Protein AF-A0AB34SQZ0-F1 (afdb_monomer)

Nearest PDB structures (foldseek):
  8bqs-assembly1_BV  TM=3.262E-01  e=9.640E+00  Tetrahymena thermophila SB210

Organism: Xanthomonas campestris pv. phaseoli (NCBI:txid317013)

Sequence (83 aa):
HTLGIACLLAVAIGAGYDIWHLVYTSIVRLESPLYARLALAKIHDPNELGSRVVLEVAGALAGVVVGWKLFSSGSWENDPPSA

Solvent-accessible surface area (backbone atoms only — not comparable to full-atom values): 4901 Å² total; per-residue (Å²): 112,68,68,61,53,50,43,53,53,34,29,50,72,59,21,35,68,53,47,50,51,51,49,51,56,55,62,72,47,74,81,48,85,67,46,66,58,46,64,63,42,60,85,52,64,91,76,41,59,70,61,47,34,53,50,28,39,52,48,25,49,51,49,48,53,50,50,47,59,67,58,63,71,69,74,85,79,77,78,77,83,92,124

Secondary structure (DSSP, 8-state):
-HHHHHHHHHHHHHTHHHHHHHHHHHHHHTTSTHHHHHHHHTTS-TT-HHHHHHHHHHHHHHHHHHHHHHHHTT----PPP--

Radius of gyration: 20.49 Å; Cα contacts (8 Å, |Δi|>4): 30; chains: 1; bounding box: 57×18×58 Å

pLDDT: mean 76.9, std 15.74, range [49.75, 95.94]

Mean predicted aligned error: 11.45 Å

Foldseek 3Di:
DVLVVQLVVLLCVQQVVLVVVVVCCVPVVPPDPVVVVVVVVVVPPPPCSVVSSVVSSVVSNVVSVVVCVVVVVPPPPPDPDDD

Structure (mmCIF, N/CA/C/O backbone):
data_AF-A0AB34SQZ0-F1
#
_entry.id   AF-A0AB34SQZ0-F1
#
loop_
_atom_site.group_PDB
_atom_site.id
_atom_site.type_symbol
_atom_site.label_atom_id
_atom_site.label_alt_id
_atom_site.label_comp_id
_atom_site.label_asym_id
_atom_site.label_entity_id
_atom_site.label_seq_id
_atom_site.pdbx_PDB_ins_code
_atom_site.Cartn_x
_atom_site.Cartn_y
_atom_site.Cartn_z
_atom_site.occupancy
_atom_site.B_iso_or_equiv
_atom_site.auth_seq_id
_atom_site.auth_comp_id
_atom_site.auth_asym_id
_atom_site.auth_atom_id
_atom_site.pdbx_PDB_model_num
ATOM 1 N N . HIS A 1 1 ? 18.324 -4.348 -3.038 1.00 68.88 1 HIS A N 1
ATOM 2 C CA . HIS A 1 1 ? 17.851 -3.289 -2.117 1.00 68.88 1 HIS A CA 1
ATOM 3 C C . HIS A 1 1 ? 16.834 -2.343 -2.763 1.00 68.88 1 HIS A C 1
ATOM 5 O O . HIS A 1 1 ? 15.776 -2.151 -2.181 1.00 68.88 1 HIS A O 1
ATOM 11 N N . T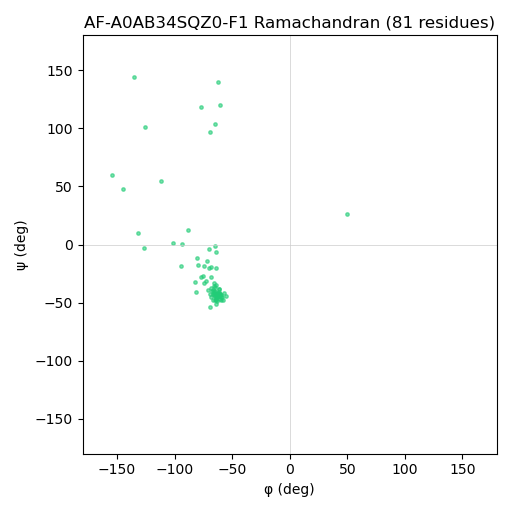HR A 1 2 ? 17.077 -1.821 -3.971 1.00 84.69 2 THR A N 1
ATOM 12 C CA . THR A 1 2 ? 16.207 -0.827 -4.642 1.00 84.69 2 THR A CA 1
ATOM 13 C C . THR A 1 2 ? 14.755 -1.275 -4.848 1.00 84.69 2 THR A C 1
ATOM 15 O O . THR A 1 2 ? 13.842 -0.507 -4.571 1.00 84.69 2 THR A O 1
ATOM 18 N N . LEU A 1 3 ? 14.519 -2.533 -5.243 1.00 83.75 3 LEU A N 1
ATOM 19 C CA . LEU A 1 3 ? 13.159 -3.061 -5.441 1.00 83.75 3 LEU A CA 1
ATOM 20 C C . LEU A 1 3 ? 12.356 -3.135 -4.130 1.00 83.75 3 LEU A C 1
ATOM 22 O O . LEU A 1 3 ? 11.163 -2.858 -4.114 1.00 83.75 3 LEU A O 1
ATOM 26 N N . GLY A 1 4 ? 13.026 -3.447 -3.017 1.00 86.19 4 GLY A N 1
ATOM 27 C CA . GLY A 1 4 ? 12.395 -3.448 -1.696 1.00 86.19 4 GLY A CA 1
ATOM 28 C C . GLY A 1 4 ? 11.963 -2.045 -1.276 1.00 86.19 4 GLY A C 1
ATOM 29 O O . GLY A 1 4 ? 10.847 -1.865 -0.804 1.00 86.19 4 GLY A O 1
ATOM 30 N N . ILE A 1 5 ? 12.808 -1.040 -1.526 1.00 91.75 5 ILE A N 1
ATOM 31 C CA . ILE A 1 5 ? 12.477 0.369 -1.263 1.00 91.75 5 ILE A CA 1
ATOM 32 C C . ILE A 1 5 ? 11.317 0.826 -2.159 1.00 91.75 5 ILE A C 1
ATOM 34 O O . ILE A 1 5 ? 10.410 1.495 -1.674 1.00 91.75 5 ILE A O 1
ATOM 38 N N . ALA A 1 6 ? 11.297 0.415 -3.431 1.00 89.31 6 ALA A N 1
ATOM 39 C CA . ALA A 1 6 ? 10.194 0.708 -4.344 1.00 89.31 6 ALA A CA 1
ATOM 40 C C . ALA A 1 6 ? 8.864 0.105 -3.858 1.00 89.31 6 ALA A C 1
ATOM 42 O O . ALA A 1 6 ? 7.859 0.808 -3.842 1.00 89.31 6 ALA A O 1
ATOM 43 N N . CYS A 1 7 ? 8.859 -1.149 -3.388 1.00 90.19 7 CYS A N 1
ATOM 44 C CA . CYS A 1 7 ? 7.678 -1.754 -2.763 1.00 90.19 7 CYS A CA 1
ATOM 45 C C . CYS A 1 7 ? 7.226 -0.999 -1.509 1.00 90.19 7 CYS A C 1
ATOM 47 O O . CYS A 1 7 ? 6.039 -0.716 -1.371 1.00 90.19 7 CYS A O 1
ATOM 49 N N . LEU A 1 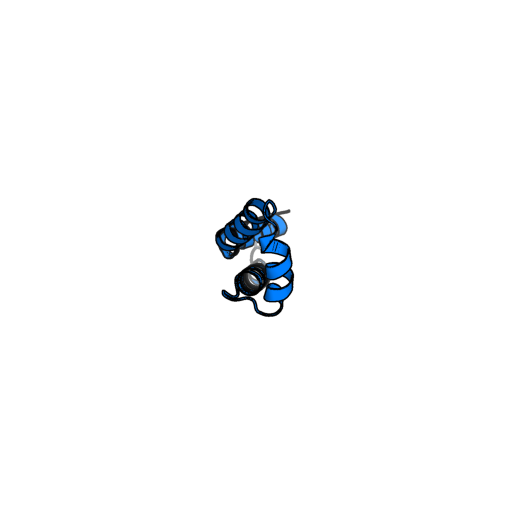8 ? 8.151 -0.651 -0.606 1.00 92.75 8 LEU A N 1
ATOM 50 C CA . LEU A 1 8 ? 7.812 0.078 0.619 1.00 92.75 8 LEU A CA 1
ATOM 51 C C . LEU A 1 8 ? 7.207 1.452 0.310 1.00 92.75 8 LEU A C 1
ATOM 53 O O . LEU A 1 8 ? 6.195 1.811 0.904 1.00 92.75 8 LEU A O 1
ATOM 57 N N . LEU A 1 9 ? 7.780 2.193 -0.642 1.00 93.88 9 LEU A N 1
ATOM 58 C CA . LEU A 1 9 ? 7.248 3.488 -1.068 1.00 93.88 9 LEU A CA 1
ATOM 59 C C . LEU A 1 9 ? 5.894 3.350 -1.771 1.00 93.88 9 LEU A C 1
ATOM 61 O O . LEU A 1 9 ? 4.982 4.119 -1.479 1.00 93.88 9 LEU A O 1
ATOM 65 N N . ALA A 1 10 ? 5.736 2.360 -2.651 1.00 93.00 10 ALA A N 1
ATOM 66 C CA . ALA A 1 10 ? 4.476 2.122 -3.348 1.00 93.00 10 ALA A CA 1
ATOM 67 C C . ALA A 1 10 ? 3.339 1.788 -2.374 1.00 93.00 10 ALA A C 1
ATOM 69 O O . ALA A 1 10 ? 2.248 2.334 -2.503 1.00 93.00 10 ALA A O 1
ATOM 70 N N . VAL A 1 11 ? 3.596 0.948 -1.367 1.00 94.06 11 VAL A N 1
ATOM 71 C CA . VAL A 1 11 ? 2.610 0.622 -0.326 1.00 94.06 11 VAL A CA 1
ATOM 72 C C . VAL A 1 11 ? 2.350 1.820 0.587 1.00 94.06 11 VAL A C 1
ATOM 74 O O . VAL A 1 11 ? 1.197 2.103 0.897 1.00 94.06 11 VAL A O 1
ATOM 77 N N . ALA A 1 12 ? 3.388 2.557 0.993 1.00 93.94 12 ALA A N 1
ATOM 78 C CA . ALA A 1 12 ? 3.226 3.729 1.852 1.00 93.94 12 ALA A CA 1
ATOM 79 C C . ALA A 1 12 ? 2.363 4.820 1.197 1.00 93.94 12 ALA A C 1
ATOM 81 O O . ALA A 1 12 ? 1.546 5.438 1.872 1.00 93.94 12 ALA A O 1
ATOM 82 N N . ILE A 1 13 ? 2.514 5.035 -0.112 1.00 93.50 13 ILE A N 1
ATOM 83 C CA . ILE A 1 13 ? 1.730 6.027 -0.859 1.00 93.50 13 ILE A CA 1
ATOM 84 C C . ILE A 1 13 ? 0.351 5.471 -1.238 1.00 93.50 13 ILE A C 1
ATOM 86 O O . ILE A 1 13 ? -0.637 6.192 -1.151 1.00 93.50 13 ILE A O 1
ATOM 90 N N . GLY A 1 14 ? 0.278 4.203 -1.655 1.00 88.88 14 GLY A N 1
ATOM 91 C CA . GLY A 1 14 ? -0.940 3.593 -2.195 1.00 88.88 14 GLY A CA 1
ATOM 92 C C . GLY A 1 14 ? -1.932 3.085 -1.150 1.00 88.88 14 GLY A C 1
ATOM 93 O O . GLY A 1 14 ? -3.125 3.145 -1.400 1.00 88.88 14 GLY A O 1
ATOM 94 N N . ALA A 1 15 ? -1.452 2.612 0.003 1.00 92.12 15 ALA A N 1
ATOM 95 C CA . ALA A 1 15 ? -2.280 2.028 1.064 1.00 92.12 15 ALA A CA 1
ATOM 96 C C . ALA A 1 15 ? -2.051 2.677 2.440 1.00 92.12 15 ALA A C 1
ATOM 98 O O . ALA A 1 15 ? -2.695 2.313 3.421 1.00 92.12 15 ALA A O 1
ATOM 99 N N . GLY A 1 16 ? -1.112 3.623 2.565 1.00 91.50 16 GLY A N 1
ATOM 100 C CA . GLY A 1 16 ? -0.704 4.162 3.866 1.00 91.50 16 GLY A CA 1
ATOM 101 C C . GLY A 1 16 ? -1.833 4.851 4.630 1.00 91.50 16 GLY A C 1
ATOM 102 O O . GLY A 1 16 ? -1.932 4.684 5.844 1.00 91.50 16 GLY A O 1
ATOM 103 N N . TYR A 1 17 ? -2.705 5.581 3.930 1.00 91.62 17 TYR A N 1
ATOM 104 C CA . TYR A 1 17 ? -3.845 6.262 4.547 1.00 91.62 17 TYR A CA 1
ATOM 105 C C . TYR A 1 17 ? -4.847 5.268 5.149 1.00 91.62 17 TYR A C 1
ATOM 107 O O . TYR A 1 17 ? -5.213 5.388 6.321 1.00 91.62 17 TYR A O 1
ATOM 115 N N . ASP A 1 18 ? -5.225 4.240 4.393 1.00 88.56 18 ASP A N 1
ATOM 116 C CA . ASP A 1 18 ? -6.196 3.250 4.853 1.00 88.56 18 ASP A CA 1
ATOM 117 C C . ASP A 1 18 ? -5.595 2.290 5.887 1.00 88.56 18 ASP A C 1
ATOM 119 O O . ASP A 1 18 ? -6.268 1.936 6.857 1.00 88.56 18 ASP A O 1
ATOM 123 N N . ILE A 1 19 ? -4.303 1.954 5.781 1.00 90.06 19 ILE A N 1
ATOM 124 C CA . ILE A 1 19 ? -3.564 1.232 6.829 1.00 90.06 19 ILE A CA 1
ATOM 125 C C . ILE A 1 19 ? -3.566 2.038 8.130 1.00 90.06 19 ILE A C 1
ATOM 127 O O . ILE A 1 19 ? -3.832 1.483 9.196 1.00 90.06 19 ILE A O 1
ATOM 131 N N . TRP A 1 20 ? -3.308 3.345 8.066 1.00 89.31 20 TRP A N 1
ATOM 132 C CA . TRP A 1 20 ? -3.323 4.221 9.239 1.00 89.31 20 TRP A CA 1
ATOM 133 C C . TRP A 1 20 ? -4.712 4.275 9.885 1.00 89.31 20 TRP A C 1
ATOM 135 O O . TRP A 1 20 ? -4.847 4.142 11.103 1.00 89.31 20 TRP A O 1
ATOM 145 N N . HIS A 1 21 ? -5.763 4.359 9.069 1.00 86.69 21 HIS A N 1
ATOM 146 C CA . HIS A 1 21 ? -7.151 4.297 9.523 1.00 86.69 21 HIS A CA 1
ATOM 147 C C . HIS A 1 21 ? -7.485 2.940 10.177 1.00 86.69 21 HIS A C 1
ATOM 149 O O . HIS A 1 21 ? -8.122 2.876 11.236 1.00 86.69 21 HIS A O 1
ATOM 155 N N . LEU A 1 22 ? -7.013 1.837 9.595 1.00 84.31 22 LEU A N 1
ATOM 156 C CA . LEU A 1 22 ? -7.197 0.482 10.119 1.00 84.31 22 LEU A CA 1
ATOM 157 C C . LEU A 1 22 ? -6.462 0.293 11.455 1.00 84.31 22 LEU A C 1
ATOM 159 O O . LEU A 1 22 ? -7.011 -0.297 12.389 1.00 84.31 22 LEU A O 1
ATOM 163 N N . VAL A 1 23 ? -5.256 0.846 11.594 1.00 84.44 23 VAL A N 1
ATOM 164 C CA . VAL A 1 23 ? -4.480 0.820 12.842 1.00 84.44 23 VAL A CA 1
ATOM 165 C C . VAL A 1 23 ? -5.162 1.641 13.933 1.00 84.44 23 VAL A C 1
ATOM 167 O O . VAL A 1 23 ? -5.363 1.122 15.031 1.00 84.44 23 VAL A O 1
ATOM 170 N N . TYR A 1 24 ? -5.590 2.874 13.643 1.00 80.25 24 TYR A N 1
ATOM 171 C CA . TYR A 1 24 ? -6.318 3.695 14.615 1.00 80.25 24 TYR A CA 1
ATOM 172 C C . TYR A 1 24 ? -7.582 3.017 15.108 1.00 80.25 24 TYR A C 1
ATOM 174 O O . TYR A 1 24 ? -7.825 2.942 16.311 1.00 80.25 24 TYR A O 1
ATOM 182 N N . THR A 1 25 ? -8.381 2.495 14.180 1.00 76.00 25 THR A N 1
ATOM 183 C CA . THR A 1 25 ? -9.605 1.790 14.548 1.00 76.00 25 THR A CA 1
ATOM 184 C C . THR A 1 25 ? -9.287 0.521 15.327 1.00 76.00 25 THR A C 1
ATOM 186 O O . THR A 1 25 ? -9.994 0.231 16.281 1.00 76.00 25 THR A O 1
ATOM 189 N N . SER A 1 26 ? -8.214 -0.204 15.008 1.00 71.06 26 SER A N 1
ATOM 190 C CA . SER A 1 26 ? -7.801 -1.390 15.765 1.00 71.06 26 SER A CA 1
ATOM 191 C C . SER A 1 26 ? -7.392 -1.049 17.199 1.00 71.06 26 SER A C 1
ATOM 193 O O . SER A 1 26 ? -7.948 -1.638 18.122 1.00 71.06 26 SER A O 1
ATOM 195 N N . ILE A 1 27 ? -6.496 -0.074 17.388 1.00 69.44 27 ILE A N 1
ATOM 196 C CA . ILE A 1 27 ? -5.939 0.314 18.694 1.00 69.44 27 ILE A CA 1
ATOM 197 C C . ILE A 1 27 ? -6.996 0.984 19.583 1.00 69.44 27 ILE A C 1
ATOM 199 O O . ILE A 1 27 ? -7.244 0.508 20.684 1.00 69.44 27 ILE A O 1
ATOM 203 N N . VAL A 1 28 ? -7.666 2.036 19.103 1.00 59.00 28 VAL A N 1
ATOM 204 C CA . VAL A 1 28 ? -8.569 2.876 19.925 1.00 59.00 28 VAL A CA 1
ATOM 205 C C . VAL A 1 28 ? -9.829 2.137 20.356 1.00 59.00 28 VAL A C 1
ATOM 207 O O . VAL A 1 28 ? -10.442 2.436 21.374 1.00 59.00 28 VAL A O 1
ATOM 210 N N . ARG A 1 29 ? -10.279 1.155 19.579 1.00 55.12 29 ARG A N 1
ATOM 211 C CA . ARG A 1 29 ? -11.494 0.431 19.948 1.00 55.12 29 ARG A CA 1
ATOM 212 C C . ARG A 1 29 ? -11.199 -0.641 21.026 1.00 55.12 29 ARG A C 1
ATOM 214 O O . ARG A 1 29 ? -12.170 -1.075 21.643 1.00 55.12 29 ARG A O 1
ATOM 221 N N . LEU A 1 30 ? -9.933 -1.077 21.264 1.00 52.66 30 LEU A N 1
ATOM 222 C CA . LEU A 1 30 ? -9.557 -2.330 22.001 1.00 52.66 30 LEU A CA 1
ATOM 223 C C . LEU A 1 30 ? -9.860 -2.262 23.505 1.00 52.66 30 LEU A C 1
ATOM 225 O O . LEU A 1 30 ? -9.750 -3.251 24.223 1.00 52.66 30 LEU A O 1
ATOM 229 N N . GLU A 1 31 ? -10.320 -1.101 23.944 1.00 52.94 31 GLU A N 1
ATOM 230 C CA . GLU A 1 31 ? -10.539 -0.695 25.321 1.00 52.94 31 GLU A CA 1
ATOM 231 C C . GLU A 1 31 ? -12.018 -0.765 25.760 1.00 52.94 31 GLU A C 1
ATOM 233 O O . GLU A 1 31 ? -12.317 -0.500 26.921 1.00 52.94 31 GLU A O 1
ATOM 238 N N . SER A 1 32 ? -12.966 -1.192 24.903 1.00 49.75 32 SER A N 1
ATOM 239 C CA . SER A 1 32 ? -14.386 -1.310 25.306 1.00 49.75 32 SER A CA 1
ATOM 240 C C . SER A 1 32 ? -15.098 -2.613 24.864 1.00 49.75 32 SER A C 1
ATOM 242 O O . SER A 1 32 ? -14.887 -3.100 23.751 1.00 49.75 32 SER A O 1
ATOM 244 N N . PRO A 1 33 ? -16.016 -3.181 25.687 1.00 53.62 33 PRO A N 1
ATOM 245 C CA . PRO A 1 33 ? -16.728 -4.457 25.448 1.00 53.62 33 PRO A CA 1
ATOM 246 C C . PRO A 1 33 ? -17.672 -4.461 24.227 1.00 53.62 33 PRO A C 1
ATOM 248 O O . PRO A 1 33 ? -18.265 -5.483 23.876 1.00 53.62 33 PRO A O 1
ATOM 251 N N . LEU A 1 34 ? -17.771 -3.333 23.525 1.00 55.47 34 LEU A N 1
ATOM 252 C CA . LEU A 1 34 ? -18.405 -3.187 22.218 1.00 55.47 34 LEU A CA 1
ATOM 253 C C . LEU A 1 34 ? -17.669 -3.998 21.126 1.00 55.47 34 LEU A C 1
ATOM 255 O O . LEU A 1 34 ? -18.259 -4.364 20.108 1.00 55.47 34 LEU A O 1
ATOM 259 N N . TYR A 1 35 ? -16.402 -4.359 21.361 1.00 53.47 35 TYR A N 1
ATOM 260 C CA . TYR A 1 35 ? -15.560 -5.065 20.397 1.00 53.47 35 TYR A CA 1
ATOM 261 C C . TYR A 1 35 ? -15.845 -6.553 20.208 1.00 53.47 35 TYR A C 1
ATOM 263 O O . TYR A 1 35 ? -15.615 -7.078 19.120 1.00 53.47 35 TYR A O 1
ATOM 271 N N . ALA A 1 36 ? -16.392 -7.232 21.218 1.00 57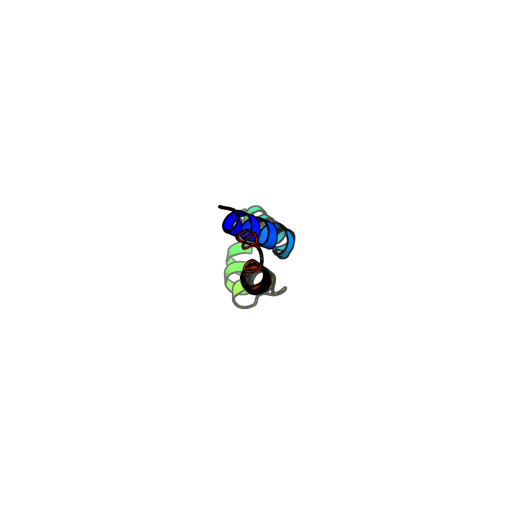.72 36 ALA A N 1
ATOM 272 C C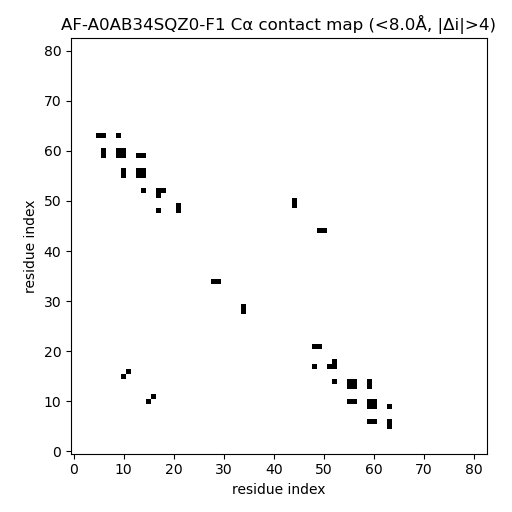A . ALA A 1 36 ? -16.846 -8.614 21.066 1.00 57.72 36 ALA A CA 1
ATOM 273 C C . ALA A 1 36 ? -18.011 -8.703 20.061 1.00 57.72 36 ALA A C 1
ATOM 275 O O . ALA A 1 36 ? -18.089 -9.629 19.257 1.00 57.72 36 ALA A O 1
ATOM 276 N N . ARG A 1 37 ? -18.877 -7.680 20.033 1.00 55.16 37 ARG A N 1
ATOM 277 C CA . ARG A 1 37 ? -19.966 -7.557 19.050 1.00 55.16 37 ARG A CA 1
ATOM 278 C C . ARG A 1 37 ? -19.448 -7.201 17.663 1.00 55.16 37 ARG A C 1
ATOM 280 O O . ARG A 1 37 ? -20.012 -7.636 16.668 1.00 55.16 37 ARG A O 1
ATOM 287 N N . LEU A 1 38 ? -18.351 -6.455 17.594 1.00 54.69 38 LEU A N 1
ATOM 288 C CA . LEU A 1 38 ? -17.723 -6.105 16.332 1.00 54.69 38 LEU A CA 1
ATOM 289 C C . LEU A 1 38 ? -16.907 -7.260 15.722 1.00 54.69 38 LEU A C 1
ATOM 291 O O . LEU A 1 38 ? -16.806 -7.350 14.507 1.00 54.69 38 LEU A O 1
ATOM 295 N N . ALA A 1 39 ? -16.372 -8.173 16.538 1.00 55.12 39 ALA A N 1
ATOM 296 C CA . ALA A 1 39 ? -15.805 -9.435 16.062 1.00 55.12 39 ALA A CA 1
ATOM 297 C C . ALA A 1 39 ? -16.880 -10.350 15.442 1.00 55.12 39 ALA A C 1
ATOM 299 O O . ALA A 1 39 ? -16.598 -11.013 14.449 1.00 55.12 39 ALA A O 1
ATOM 300 N N . LEU A 1 40 ? -18.122 -10.319 15.952 1.00 55.25 40 LEU A N 1
ATOM 301 C CA . LEU A 1 40 ? -19.278 -10.925 15.272 1.00 55.25 40 LEU A CA 1
ATOM 302 C C . LEU A 1 40 ? -19.691 -10.139 14.014 1.00 55.25 40 LEU A C 1
ATOM 304 O O . LEU A 1 40 ? -20.020 -10.742 12.997 1.00 55.25 40 LEU A O 1
ATOM 308 N N . ALA A 1 41 ? -19.646 -8.804 14.055 1.00 51.59 41 ALA A N 1
ATOM 309 C CA . ALA A 1 41 ? -19.977 -7.961 12.906 1.00 51.59 41 ALA A CA 1
ATOM 310 C C . ALA A 1 41 ? -18.933 -8.030 11.781 1.00 51.59 41 ALA A C 1
ATOM 312 O O . ALA A 1 41 ? -19.277 -7.739 10.650 1.00 51.59 41 ALA A O 1
ATOM 313 N N . LYS A 1 42 ? -17.694 -8.466 12.047 1.00 52.66 42 LYS A N 1
ATOM 314 C CA . LYS A 1 42 ? -16.632 -8.670 11.042 1.00 52.66 42 LYS A CA 1
ATOM 315 C C . LYS A 1 42 ? -16.931 -9.752 9.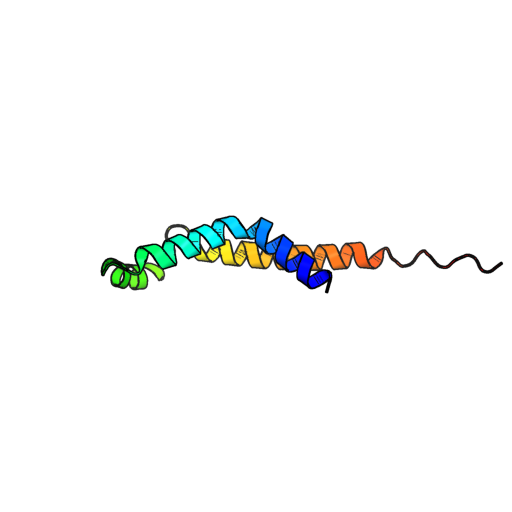995 1.00 52.66 42 LYS A C 1
ATOM 317 O O . LYS A 1 42 ? -16.168 -9.871 9.044 1.00 52.66 42 LYS A O 1
ATOM 322 N N . ILE A 1 43 ? -18.029 -10.504 10.118 1.00 56.09 43 ILE A N 1
ATOM 323 C CA . ILE A 1 43 ? -18.571 -11.298 8.998 1.00 56.09 43 ILE A CA 1
ATOM 324 C C . ILE A 1 43 ? -19.129 -10.371 7.891 1.00 56.09 43 ILE A C 1
ATOM 326 O O . ILE A 1 43 ? -19.243 -10.775 6.738 1.00 56.09 43 ILE A O 1
ATOM 330 N N . HIS A 1 44 ? -19.414 -9.106 8.211 1.00 61.22 44 HIS A N 1
ATOM 331 C CA . HIS A 1 44 ? -19.830 -8.062 7.281 1.00 61.22 44 HIS A CA 1
ATOM 332 C C . HIS A 1 44 ? -18.900 -6.847 7.437 1.00 61.22 44 HIS A C 1
ATOM 334 O O . HIS A 1 44 ? -19.024 -6.099 8.400 1.00 61.22 44 HIS A O 1
ATOM 340 N N . ASP A 1 45 ? -17.929 -6.665 6.534 1.00 64.94 45 ASP A N 1
ATOM 341 C CA . ASP A 1 45 ? -17.053 -5.482 6.511 1.00 64.94 45 ASP A CA 1
ATOM 342 C C . ASP A 1 45 ? -17.885 -4.249 6.085 1.00 64.94 45 ASP A C 1
ATOM 344 O O . ASP A 1 45 ? -18.118 -4.067 4.892 1.00 64.94 45 ASP A O 1
ATOM 348 N N . PRO A 1 46 ? -18.395 -3.404 7.009 1.00 58.41 46 PRO A N 1
ATOM 349 C CA . PRO A 1 46 ? -19.467 -2.447 6.702 1.00 58.41 46 PRO A CA 1
ATOM 350 C C . PRO A 1 46 ? -19.005 -1.281 5.823 1.00 58.41 46 PRO A C 1
ATOM 352 O O . PRO A 1 46 ? -19.825 -0.517 5.328 1.00 58.41 46 PRO A O 1
ATOM 355 N N . ASN A 1 47 ? -17.690 -1.109 5.699 1.00 65.62 47 ASN A N 1
ATOM 356 C CA . ASN A 1 47 ? -17.058 -0.041 4.935 1.00 65.62 47 ASN A CA 1
ATOM 357 C C . ASN A 1 47 ? -15.960 -0.584 4.007 1.00 65.62 47 ASN A C 1
ATOM 359 O O . ASN A 1 47 ? -15.163 0.193 3.488 1.00 65.62 47 ASN A O 1
ATOM 363 N N . GLU A 1 48 ? -15.882 -1.914 3.869 1.00 75.75 48 GLU A N 1
ATOM 364 C CA . GLU A 1 48 ? -14.862 -2.627 3.093 1.00 75.75 48 GLU A CA 1
ATOM 365 C C . GLU A 1 48 ? -13.425 -2.178 3.411 1.00 75.75 48 GLU A C 1
ATOM 367 O O . GLU A 1 48 ? -12.543 -2.262 2.561 1.00 75.75 48 GLU A O 1
ATOM 372 N N . LEU A 1 49 ? -13.172 -1.666 4.624 1.00 81.06 49 LEU A N 1
ATOM 373 C CA . LEU A 1 49 ? -11.910 -0.997 4.952 1.00 81.06 49 LEU A CA 1
ATOM 374 C C . LEU A 1 49 ? -10.756 -2.005 4.935 1.00 81.06 49 LEU A C 1
ATOM 376 O O . LEU A 1 49 ? -9.670 -1.710 4.444 1.00 81.06 49 LEU A O 1
ATOM 380 N N . GLY A 1 50 ? -11.000 -3.215 5.448 1.00 80.31 50 GLY A N 1
ATOM 381 C CA . GLY A 1 50 ? -10.009 -4.287 5.425 1.00 80.31 50 GLY A CA 1
ATOM 382 C C . GLY A 1 50 ? -9.761 -4.788 4.006 1.00 80.31 50 GLY A C 1
ATOM 383 O O . GLY A 1 50 ? -8.610 -4.931 3.593 1.00 80.31 50 GLY A O 1
ATOM 384 N N . SER A 1 51 ? -10.834 -5.000 3.242 1.00 85.25 51 SER A N 1
ATOM 385 C CA . SER A 1 51 ? -10.752 -5.414 1.838 1.00 85.25 51 SER A CA 1
ATOM 386 C C . SER A 1 51 ? -10.030 -4.383 0.968 1.00 85.25 51 SER A C 1
ATOM 388 O O . SER A 1 51 ? -9.196 -4.754 0.144 1.00 85.25 51 SER A O 1
ATOM 390 N N . ARG A 1 52 ? -10.294 -3.091 1.181 1.00 88.50 52 ARG A N 1
ATOM 391 C CA . ARG A 1 52 ? -9.673 -1.988 0.447 1.00 88.50 52 ARG A CA 1
ATOM 392 C C . ARG A 1 52 ? -8.170 -1.939 0.686 1.00 88.50 52 ARG A C 1
ATOM 394 O O . ARG A 1 52 ? -7.426 -1.986 -0.286 1.00 88.50 52 ARG A O 1
ATOM 401 N N . VAL A 1 53 ? -7.725 -1.999 1.943 1.00 90.25 53 VAL A N 1
ATOM 402 C CA . VAL A 1 53 ? -6.292 -2.072 2.276 1.00 90.25 53 VAL A CA 1
ATOM 403 C C . VAL A 1 53 ? -5.617 -3.258 1.581 1.00 90.25 53 VAL A C 1
ATOM 405 O O . VAL A 1 53 ? -4.534 -3.112 1.018 1.00 90.25 53 VAL A O 1
ATOM 408 N N . VAL A 1 54 ? -6.244 -4.441 1.587 1.00 90.19 54 VAL A N 1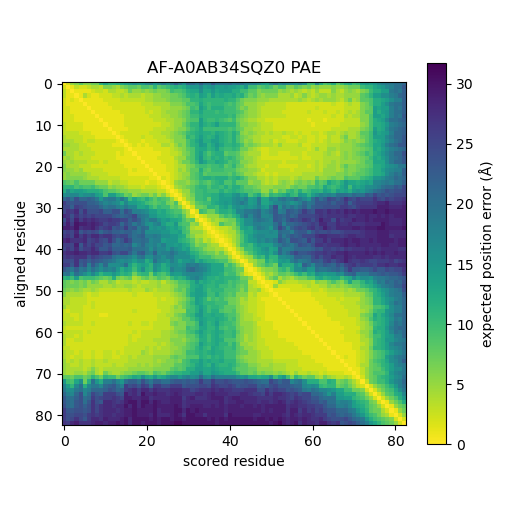
ATOM 409 C CA . VAL A 1 54 ? -5.684 -5.629 0.919 1.00 90.19 54 VAL A CA 1
ATOM 410 C C . VAL A 1 54 ? -5.555 -5.410 -0.590 1.00 90.19 54 VAL A C 1
ATOM 412 O O . VAL A 1 54 ? -4.513 -5.733 -1.163 1.00 90.19 54 VAL A O 1
ATOM 415 N N . LEU A 1 55 ? -6.580 -4.844 -1.232 1.00 92.62 55 LEU A N 1
ATOM 416 C CA . LEU A 1 55 ? -6.566 -4.546 -2.665 1.00 92.62 55 LEU A CA 1
ATOM 417 C C . LEU A 1 55 ? -5.544 -3.464 -3.024 1.00 92.62 55 LEU A C 1
ATOM 419 O O . LEU A 1 55 ? -4.854 -3.601 -4.031 1.00 92.62 55 LEU A O 1
ATOM 423 N N . GLU A 1 56 ? -5.399 -2.428 -2.204 1.00 93.56 56 GLU A N 1
ATOM 424 C CA . GLU A 1 56 ? -4.411 -1.365 -2.397 1.00 93.56 56 GLU A CA 1
ATOM 425 C C . GLU A 1 56 ? -2.984 -1.891 -2.256 1.00 93.56 56 GLU A C 1
ATOM 427 O O . GLU A 1 56 ? -2.135 -1.599 -3.096 1.00 93.56 56 GLU A O 1
ATOM 432 N N . VAL A 1 57 ? -2.713 -2.732 -1.251 1.00 93.38 57 VAL A N 1
ATOM 433 C CA . VAL A 1 57 ? -1.405 -3.383 -1.087 1.00 93.38 57 VAL A CA 1
ATOM 434 C C . VAL A 1 57 ? -1.121 -4.318 -2.262 1.00 93.38 57 VAL A C 1
ATOM 436 O O . VAL A 1 57 ? -0.036 -4.260 -2.843 1.00 93.38 57 VAL A O 1
ATOM 439 N N . ALA A 1 58 ? -2.084 -5.157 -2.653 1.00 94.06 58 ALA A N 1
ATOM 440 C CA . ALA A 1 58 ? -1.934 -6.050 -3.799 1.00 94.06 58 ALA A CA 1
ATOM 441 C C . ALA A 1 58 ? -1.699 -5.265 -5.101 1.00 94.06 58 ALA A C 1
ATOM 443 O O . ALA A 1 58 ? -0.809 -5.613 -5.878 1.00 94.06 58 ALA A O 1
ATOM 444 N N . GLY 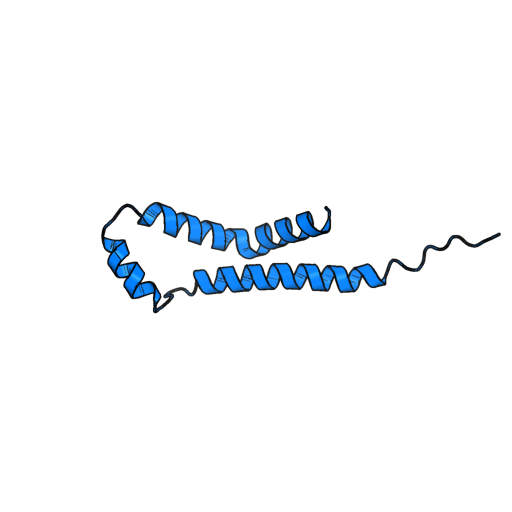A 1 59 ? -2.442 -4.176 -5.309 1.00 95.19 59 GLY A N 1
ATOM 445 C CA . GLY A 1 59 ? -2.290 -3.265 -6.439 1.00 95.19 59 GLY A CA 1
ATOM 446 C C . GLY A 1 59 ? -0.939 -2.550 -6.447 1.00 95.19 59 GLY A C 1
ATOM 447 O O . GLY A 1 59 ? -0.297 -2.487 -7.492 1.00 95.19 59 GLY A O 1
ATOM 448 N N . ALA A 1 60 ? -0.456 -2.082 -5.294 1.00 95.94 60 ALA A N 1
ATOM 449 C CA . ALA A 1 60 ? 0.854 -1.449 -5.158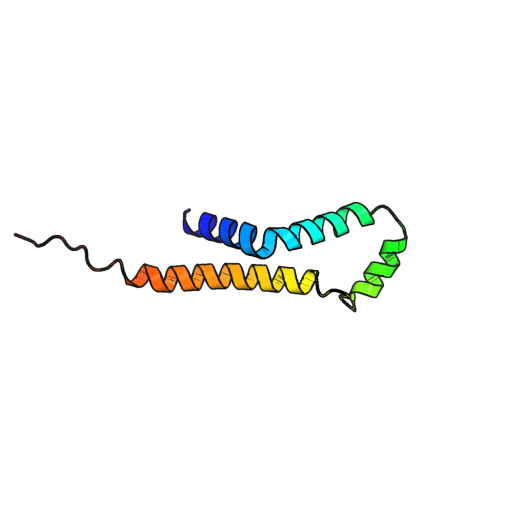 1.00 95.94 60 ALA A CA 1
ATOM 450 C C . ALA A 1 60 ? 1.991 -2.423 -5.503 1.00 95.94 60 ALA A C 1
ATOM 452 O O . ALA A 1 60 ? 2.890 -2.083 -6.273 1.00 95.94 60 ALA A O 1
ATOM 453 N N . LEU A 1 61 ? 1.926 -3.659 -4.997 1.00 93.56 61 LEU A N 1
ATOM 454 C CA . LEU A 1 61 ? 2.902 -4.703 -5.320 1.00 93.56 61 LEU A CA 1
ATOM 455 C C . LEU A 1 61 ? 2.853 -5.082 -6.804 1.00 93.56 61 LEU A C 1
ATOM 457 O O . LEU A 1 61 ? 3.896 -5.153 -7.457 1.00 93.56 61 LEU A O 1
ATOM 461 N N . ALA A 1 62 ? 1.653 -5.274 -7.357 1.00 94.62 62 ALA A N 1
ATOM 462 C CA . ALA A 1 62 ? 1.471 -5.556 -8.777 1.00 94.62 62 ALA A CA 1
ATOM 463 C C . ALA A 1 62 ? 2.018 -4.416 -9.651 1.00 94.62 62 ALA A C 1
ATOM 465 O O . ALA A 1 62 ? 2.736 -4.675 -10.616 1.00 94.62 62 ALA A O 1
ATOM 466 N N . GLY A 1 63 ? 1.757 -3.159 -9.283 1.00 93.88 63 GLY A N 1
ATOM 467 C CA . GLY A 1 63 ? 2.261 -1.974 -9.975 1.00 93.88 63 GLY A CA 1
ATOM 468 C C . GLY A 1 63 ? 3.788 -1.896 -9.987 1.00 93.88 63 GLY A C 1
ATOM 469 O O . GLY A 1 63 ? 4.375 -1.635 -11.036 1.00 93.88 63 GLY A O 1
ATOM 470 N N . VAL A 1 64 ? 4.447 -2.201 -8.864 1.00 93.88 64 VAL A N 1
ATOM 471 C CA . VAL A 1 64 ? 5.919 -2.250 -8.793 1.00 93.88 64 VAL A CA 1
ATOM 472 C C . VAL A 1 64 ? 6.484 -3.354 -9.685 1.00 93.88 64 VAL A C 1
ATOM 474 O O . VAL A 1 64 ? 7.449 -3.112 -10.408 1.00 93.88 64 VAL A O 1
ATOM 477 N N . VAL A 1 65 ? 5.882 -4.547 -9.688 1.00 92.31 65 VAL A N 1
ATOM 478 C CA . VAL A 1 65 ? 6.323 -5.663 -10.545 1.00 92.31 65 VAL A CA 1
ATOM 479 C C . VAL A 1 65 ? 6.139 -5.332 -12.027 1.00 92.31 65 VAL A C 1
ATOM 481 O O . VAL A 1 65 ? 7.042 -5.575 -12.828 1.00 92.31 65 VAL A O 1
ATOM 484 N N . VAL A 1 66 ? 4.995 -4.752 -12.400 1.00 93.50 66 VAL A N 1
ATOM 485 C CA . VAL A 1 66 ? 4.714 -4.335 -13.780 1.00 93.50 66 VAL A CA 1
ATOM 486 C C . VAL A 1 66 ? 5.675 -3.232 -14.216 1.00 93.50 66 VAL A C 1
ATOM 488 O O . VAL A 1 66 ? 6.290 -3.354 -15.273 1.00 93.50 66 VAL A O 1
ATOM 491 N N . GLY A 1 67 ? 5.868 -2.198 -13.394 1.00 90.62 67 GLY A N 1
ATOM 492 C CA . GLY A 1 67 ? 6.822 -1.123 -13.664 1.00 90.62 67 GLY A CA 1
ATOM 493 C C . GLY A 1 67 ? 8.247 -1.651 -13.810 1.00 90.62 67 GLY A C 1
ATOM 494 O O . GLY A 1 67 ? 8.931 -1.330 -14.777 1.00 90.62 67 GLY A O 1
ATOM 495 N N . TRP A 1 68 ? 8.679 -2.545 -12.920 1.00 90.12 68 TRP A N 1
ATOM 496 C CA . TRP A 1 68 ? 9.987 -3.181 -13.044 1.00 90.12 68 TRP A CA 1
ATOM 497 C C . TRP A 1 68 ? 10.122 -3.956 -14.357 1.00 90.12 68 TRP A C 1
ATOM 499 O O . TRP A 1 68 ? 11.098 -3.761 -15.074 1.00 90.12 68 TRP A O 1
ATOM 509 N N . LYS A 1 69 ? 9.133 -4.777 -14.724 1.00 89.38 69 LYS A N 1
ATOM 510 C CA . LYS A 1 69 ? 9.176 -5.558 -15.968 1.00 89.38 69 LYS A CA 1
ATOM 511 C C . LYS A 1 69 ? 9.239 -4.667 -17.214 1.00 89.38 69 LYS A C 1
ATOM 513 O O . LYS A 1 69 ? 10.006 -4.969 -18.122 1.00 89.38 69 LYS A O 1
ATOM 518 N N . LEU A 1 70 ? 8.455 -3.586 -17.253 1.00 89.44 70 LEU A N 1
ATOM 519 C CA . LEU A 1 70 ? 8.401 -2.655 -18.388 1.00 89.44 70 LEU A CA 1
ATOM 520 C C . LEU A 1 70 ? 9.697 -1.854 -18.564 1.00 89.44 70 LEU A C 1
ATOM 522 O O . LEU A 1 70 ? 10.111 -1.594 -19.688 1.00 89.44 70 LEU A O 1
ATOM 526 N N . PHE A 1 71 ? 10.341 -1.462 -17.465 1.00 85.94 71 PHE A N 1
ATOM 527 C CA . PHE A 1 71 ? 11.550 -0.636 -17.513 1.00 85.94 71 PHE A CA 1
ATOM 528 C C . PHE A 1 71 ? 12.847 -1.455 -17.477 1.00 85.94 71 PHE A C 1
ATOM 530 O O . PHE A 1 71 ? 13.889 -0.968 -17.906 1.00 85.94 71 PHE A O 1
ATOM 537 N N . SER A 1 72 ? 12.800 -2.719 -17.047 1.00 78.38 72 SER A N 1
ATOM 538 C CA . SER A 1 72 ? 13.948 -3.631 -17.105 1.00 78.38 72 SER A CA 1
ATOM 539 C C . SER A 1 72 ? 14.249 -4.131 -18.523 1.00 78.38 72 SER A C 1
ATOM 541 O O . SER A 1 72 ? 15.353 -4.610 -18.757 1.00 78.38 72 SER A O 1
ATOM 543 N N . SER A 1 73 ? 13.313 -4.036 -19.473 1.00 61.91 73 SER A N 1
ATOM 544 C CA . SER A 1 73 ? 13.550 -4.423 -20.873 1.00 61.91 73 SER A CA 1
ATOM 545 C C . SER A 1 73 ? 14.276 -3.359 -21.704 1.00 61.91 73 SER A C 1
ATOM 547 O O . SER A 1 73 ? 14.712 -3.662 -22.807 1.00 61.91 73 SER A O 1
ATOM 549 N N . GLY A 1 74 ? 14.412 -2.125 -21.203 1.00 58.03 74 GLY A N 1
ATOM 550 C CA . GLY A 1 74 ? 15.069 -1.017 -21.911 1.00 58.03 74 GLY A CA 1
ATOM 551 C C . GLY A 1 74 ? 16.559 -0.832 -21.598 1.00 58.03 74 GLY A C 1
ATOM 552 O O . GLY A 1 74 ? 17.171 0.086 -22.128 1.00 58.03 74 GLY A O 1
ATOM 553 N N . SER A 1 75 ? 17.160 -1.657 -20.732 1.00 58.06 75 SER A N 1
ATOM 554 C CA . SER A 1 75 ? 18.556 -1.483 -20.293 1.00 58.06 75 SER A CA 1
ATOM 555 C C . SER A 1 75 ? 19.603 -2.182 -21.179 1.00 58.06 75 SER A C 1
ATOM 557 O O . SER A 1 75 ? 20.749 -2.305 -20.758 1.00 58.06 75 SER A O 1
ATOM 559 N N . TRP A 1 76 ? 19.222 -2.657 -22.369 1.00 56.78 76 TRP A N 1
ATOM 560 C CA . TRP A 1 76 ? 20.071 -3.389 -23.326 1.00 56.78 76 TRP A CA 1
ATOM 561 C C . TRP A 1 76 ? 20.345 -2.564 -24.595 1.00 56.78 76 TRP A C 1
ATOM 563 O O . TRP A 1 76 ? 20.061 -2.997 -25.702 1.00 56.78 76 TRP A O 1
ATOM 573 N N . GLU A 1 77 ? 20.862 -1.349 -24.434 1.00 58.59 77 GLU A N 1
ATOM 574 C CA . GLU A 1 77 ? 21.430 -0.560 -25.541 1.00 58.59 77 GLU A CA 1
ATOM 575 C C . GLU A 1 77 ? 22.459 0.420 -24.956 1.00 58.59 77 GLU A C 1
ATOM 577 O O . GLU A 1 77 ? 22.281 1.631 -24.966 1.00 58.59 77 GLU A O 1
ATOM 582 N N . ASN A 1 78 ? 23.487 -0.114 -24.298 1.00 59.66 78 ASN A N 1
ATOM 583 C CA . ASN A 1 78 ? 24.686 0.638 -23.917 1.00 59.66 78 ASN A CA 1
ATOM 584 C C . ASN A 1 78 ? 25.907 -0.287 -24.020 1.00 59.66 78 ASN A C 1
ATOM 586 O O . ASN A 1 78 ? 26.704 -0.375 -23.088 1.00 59.66 78 ASN A O 1
ATOM 590 N N . ASP A 1 79 ? 26.040 -1.009 -25.132 1.00 65.31 79 ASP A N 1
ATOM 591 C CA . ASP A 1 79 ? 27.350 -1.529 -25.516 1.00 65.31 79 ASP A CA 1
ATOM 592 C C . ASP A 1 79 ? 28.133 -0.350 -26.122 1.00 65.31 79 ASP A C 1
ATOM 594 O O . ASP A 1 79 ? 27.674 0.247 -27.101 1.00 65.31 79 ASP A O 1
ATOM 598 N N . PRO A 1 80 ? 29.274 0.073 -25.542 1.00 68.12 80 PRO A N 1
ATOM 599 C CA . PRO A 1 80 ? 30.094 1.094 -26.177 1.00 68.12 80 PRO A CA 1
ATOM 600 C C . PRO A 1 80 ? 30.586 0.558 -27.5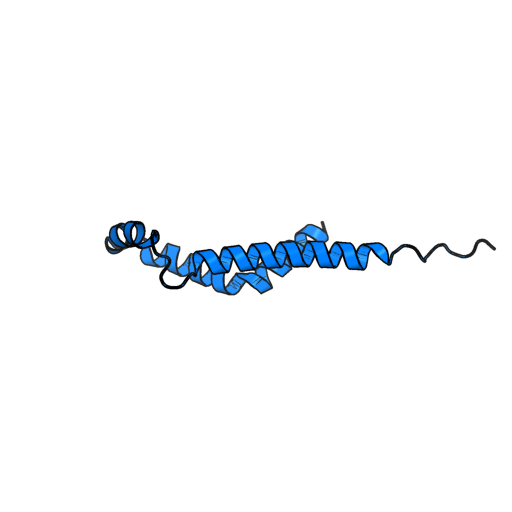31 1.00 68.12 80 PRO A C 1
ATOM 602 O O . PRO A 1 80 ? 30.955 -0.617 -27.613 1.00 68.12 80 PRO A O 1
ATOM 605 N N . PRO A 1 81 ? 30.620 1.379 -28.598 1.00 64.81 81 PRO A N 1
ATOM 606 C CA . PRO A 1 81 ? 31.130 0.922 -29.880 1.00 64.81 81 PRO A CA 1
ATOM 607 C C . PRO A 1 81 ? 32.592 0.507 -29.707 1.00 64.81 81 PRO A C 1
ATOM 609 O O . PRO A 1 81 ? 33.433 1.309 -29.302 1.00 64.81 81 PRO A O 1
ATOM 612 N N . SER A 1 82 ? 32.888 -0.758 -29.999 1.00 67.38 82 SER A N 1
ATOM 613 C CA . SER A 1 82 ? 34.256 -1.244 -30.129 1.00 67.38 82 SER A CA 1
ATOM 614 C C . SER A 1 82 ? 34.906 -0.558 -31.332 1.00 67.38 82 SER A C 1
ATOM 616 O O . SER A 1 82 ? 34.609 -0.916 -32.476 1.00 67.38 82 SER A O 1
ATOM 618 N N . ALA A 1 83 ? 35.764 0.424 -31.065 1.00 61.72 83 ALA A N 1
ATOM 619 C CA . ALA A 1 83 ? 36.704 1.022 -32.007 1.00 61.72 83 ALA A CA 1
ATOM 620 C C . ALA A 1 83 ? 38.042 1.257 -31.299 1.00 61.72 83 ALA A C 1
ATOM 622 O O . ALA A 1 83 ? 38.017 1.790 -30.166 1.00 61.72 83 ALA A O 1
#